Protein AF-A0A7S2PWX3-F1 (afdb_monomer)

Radius of gyration: 19.99 Å; Cα contacts (8 Å, |Δi|>4): 280; chains: 1; bounding box: 42×32×60 Å

InterPro domains:
  IPR025197 Domain of unknown function DUF4116 [PF13475] (10-53)
  IPR025197 Domain of unknown function DUF4116 [PF13475] (85-130)

Mean predicted aligned error: 4.54 Å

Secondary structure (DSSP, 8-state):
-PPPS--HHHHHHHHHHHHH-GGGGGGS-HHHHT-HHHHHHHHHH-GGGGGGS-TTGGG-HHHHHHHHHH-GGGGGTS-TTGGGSHHHHHHHHHH-GGGGGGS-HHHHT-HHHHHHHHHH-GGGGGGS-HHHHT-HHHHHHHHHH-GGGGGGS-HHHH-

pLDDT: mean 94.32, std 10.18, range [40.81, 98.5]

Foldseek 3Di:
DDDPDDDPVVVVVLLVVCLVPLCCLLVDDLSLLADQVSLQSSLLVPLCSLQSHHLNNLLDLVSLLSSLLVPLVSVVSHDPNSLLDPSSLLSNLLQALCCLLVHDLVLLADLVSLLSNCLNPLCSLQSHDLNNLADLVSLVSSVVVPVCSVVSHDPVNND

Sequence (159 aa):
RRAKVHDRADREAVLDAVSRDWQVLQSLPEAFRADAEIVLEAVARDWRALGFAAASARSDAELVLSAVRLDWRAWEFASREALADREVMLALVAQRGELLEFAKEAFQRDADVVAEAVRQNWRALAFAGERPRGDPRVVALATDQSSQALQYATPEVRA

Solvent-accessible surface area (backbone atoms only — not comparable to full-atom values): 8179 Å² total; per-residue (Å²): 134,82,84,72,76,77,52,72,68,57,50,54,53,48,43,56,48,26,70,76,38,36,70,55,45,63,76,46,59,59,74,54,19,44,32,64,68,52,40,44,50,12,22,74,77,36,30,70,35,47,67,46,33,26,74,68,35,22,41,32,45,69,55,40,33,56,15,24,71,72,36,53,74,33,57,82,48,38,33,76,68,17,62,67,34,67,68,36,43,42,47,34,14,55,75,39,8,68,54,42,66,77,43,57,69,70,48,21,44,30,50,67,49,39,37,39,8,15,69,59,32,34,72,25,43,70,48,36,28,70,61,29,25,53,31,67,71,43,43,47,52,12,35,78,75,32,70,72,37,52,80,49,35,34,70,84,72,66,108

Structure (mmCIF, N/CA/C/O backbone):
data_AF-A0A7S2PWX3-F1
#
_entry.id   AF-A0A7S2PWX3-F1
#
loop_
_atom_site.group_PDB
_atom_site.id
_atom_site.type_symbol
_atom_site.label_atom_id
_atom_site.label_alt_id
_atom_site.label_comp_id
_atom_site.label_asym_id
_atom_site.label_entity_id
_atom_site.label_seq_id
_atom_site.pdbx_PDB_ins_code
_atom_site.Cartn_x
_atom_site.Cartn_y
_atom_site.Cartn_z
_atom_site.occupancy
_atom_site.B_iso_or_equiv
_atom_site.auth_seq_id
_atom_site.auth_comp_id
_atom_site.auth_asym_id
_atom_site.auth_atom_id
_atom_site.pdbx_PDB_model_num
ATOM 1 N N . ARG A 1 1 ? 24.438 20.671 -30.831 1.00 40.81 1 ARG A N 1
ATOM 2 C CA . ARG A 1 1 ? 23.231 19.940 -31.294 1.00 40.81 1 ARG A CA 1
ATOM 3 C C . ARG A 1 1 ? 22.580 19.346 -30.053 1.00 40.81 1 ARG A C 1
ATOM 5 O O . ARG A 1 1 ? 23.235 18.570 -29.379 1.00 40.81 1 ARG A O 1
ATOM 12 N N . ARG A 1 2 ? 21.399 19.846 -29.670 1.00 40.88 2 ARG A N 1
ATOM 13 C CA . ARG A 1 2 ? 20.708 19.484 -28.422 1.00 40.88 2 ARG A CA 1
ATOM 14 C C . ARG A 1 2 ? 20.280 18.016 -28.471 1.00 40.88 2 ARG A C 1
ATOM 16 O O . ARG A 1 2 ? 19.770 17.581 -29.500 1.00 40.88 2 ARG A O 1
ATOM 23 N N . ALA A 1 3 ? 20.540 17.303 -27.378 1.00 43.62 3 ALA A N 1
ATOM 24 C CA . ALA A 1 3 ? 20.148 15.922 -27.150 1.00 43.62 3 ALA A CA 1
ATOM 25 C C . ALA A 1 3 ? 18.650 15.755 -27.428 1.00 43.62 3 ALA A C 1
ATOM 27 O O . ALA A 1 3 ? 17.820 16.401 -26.786 1.00 43.62 3 ALA A O 1
ATOM 28 N N . LYS A 1 4 ? 18.314 14.934 -28.425 1.00 50.22 4 LYS A N 1
ATOM 29 C CA . LYS A 1 4 ? 16.958 14.423 -28.562 1.00 50.22 4 LYS A CA 1
ATOM 30 C C . LYS A 1 4 ? 16.804 13.342 -27.502 1.00 50.22 4 LYS A C 1
ATOM 32 O O . LYS A 1 4 ? 17.574 12.387 -27.484 1.00 50.22 4 LYS A O 1
ATOM 37 N N . VAL A 1 5 ? 15.838 13.571 -26.619 1.00 52.16 5 VAL A N 1
ATOM 38 C CA . VAL A 1 5 ? 15.035 12.549 -25.942 1.00 52.16 5 VAL A CA 1
ATOM 39 C C . VAL A 1 5 ? 15.029 11.283 -26.804 1.00 52.16 5 VAL A C 1
ATOM 41 O O . VAL A 1 5 ? 14.748 11.392 -27.998 1.00 52.16 5 VAL A O 1
ATOM 44 N N . HIS A 1 6 ? 15.460 10.163 -26.220 1.00 55.31 6 HIS A N 1
ATOM 45 C CA . HIS A 1 6 ? 15.719 8.885 -26.887 1.00 55.31 6 HIS A CA 1
ATOM 46 C C . HIS A 1 6 ? 14.706 8.581 -28.003 1.00 55.31 6 HIS A C 1
ATOM 48 O O . HIS A 1 6 ? 13.508 8.808 -27.831 1.00 55.31 6 HIS A O 1
ATOM 54 N N . ASP A 1 7 ? 15.200 8.137 -29.162 1.00 71.38 7 ASP A N 1
ATOM 55 C CA . ASP A 1 7 ? 14.372 7.902 -30.346 1.00 71.38 7 ASP A CA 1
ATOM 56 C C . ASP A 1 7 ? 13.260 6.883 -30.039 1.00 71.38 7 ASP A C 1
ATOM 58 O O . ASP A 1 7 ? 13.404 6.031 -29.161 1.00 71.38 7 ASP A O 1
ATOM 62 N N . ARG A 1 8 ? 12.137 6.938 -30.765 1.00 76.94 8 ARG A N 1
ATOM 63 C CA . ARG A 1 8 ? 11.013 6.006 -30.564 1.00 76.94 8 ARG A CA 1
ATOM 64 C C . ARG A 1 8 ? 11.468 4.546 -30.680 1.00 76.94 8 ARG A C 1
ATOM 66 O O . ARG A 1 8 ? 11.000 3.704 -29.920 1.00 76.94 8 ARG A O 1
ATOM 73 N N . ALA A 1 9 ? 12.400 4.274 -31.594 1.00 76.62 9 ALA A N 1
ATOM 74 C CA . ALA A 1 9 ? 12.992 2.954 -31.776 1.00 76.62 9 ALA A CA 1
ATOM 75 C C . ALA A 1 9 ? 13.775 2.482 -30.537 1.00 76.62 9 ALA A C 1
ATOM 77 O O . ALA A 1 9 ? 13.635 1.328 -30.136 1.00 76.62 9 ALA A O 1
ATOM 78 N N . ASP A 1 10 ? 14.535 3.374 -29.889 1.00 85.81 10 ASP A N 1
ATOM 79 C CA . ASP A 1 10 ? 15.259 3.053 -28.651 1.00 85.81 10 ASP A CA 1
ATOM 80 C C . ASP A 1 10 ? 14.274 2.711 -27.528 1.00 85.81 10 ASP A C 1
ATOM 82 O O . ASP A 1 10 ? 14.491 1.773 -26.765 1.00 85.81 10 ASP A O 1
ATOM 86 N N . ARG A 1 11 ? 13.158 3.444 -27.449 1.00 89.69 11 ARG A N 1
ATOM 87 C CA . ARG A 1 11 ? 12.112 3.200 -26.451 1.00 89.69 11 ARG A CA 1
ATOM 88 C C . ARG A 1 11 ? 11.412 1.855 -26.646 1.00 89.69 11 ARG A C 1
ATOM 90 O O . ARG A 1 11 ? 11.232 1.126 -25.677 1.00 89.69 11 ARG A O 1
ATOM 97 N N . GLU A 1 12 ? 11.031 1.520 -27.877 1.00 92.38 12 GLU A N 1
ATOM 98 C CA . GLU A 1 12 ? 10.407 0.228 -28.199 1.00 92.38 12 GLU A CA 1
ATOM 99 C C . GLU A 1 12 ? 11.367 -0.940 -27.913 1.00 92.38 12 GLU A C 1
ATOM 101 O O . GLU A 1 12 ? 10.958 -1.939 -27.322 1.00 92.38 12 GLU A O 1
ATOM 106 N N . ALA A 1 13 ? 12.658 -0.792 -28.234 1.00 93.62 13 ALA A N 1
ATOM 107 C CA . ALA A 1 13 ? 13.678 -1.786 -27.896 1.00 93.62 13 ALA A CA 1
ATOM 108 C C . ALA A 1 13 ? 13.858 -1.952 -26.377 1.00 93.62 13 ALA A C 1
ATOM 110 O O . ALA A 1 13 ? 14.019 -3.072 -25.891 1.00 93.62 13 ALA A O 1
ATOM 111 N N . VAL A 1 14 ? 13.805 -0.853 -25.617 1.00 95.81 14 VAL A N 1
ATOM 112 C CA . VAL A 1 14 ? 13.859 -0.886 -24.149 1.00 95.81 14 VAL A CA 1
ATOM 113 C C . VAL A 1 14 ? 12.636 -1.591 -23.563 1.00 95.81 14 VAL A C 1
ATOM 115 O O . VAL A 1 14 ? 12.803 -2.428 -22.679 1.00 95.81 14 VAL A O 1
ATOM 118 N N . LEU A 1 15 ? 11.432 -1.304 -24.060 1.00 95.38 15 LEU A N 1
ATOM 119 C CA . LEU A 1 15 ? 10.210 -1.987 -23.624 1.00 95.38 15 LEU A CA 1
ATOM 120 C C . LEU A 1 15 ? 10.277 -3.491 -23.907 1.00 95.38 15 LEU A C 1
ATOM 122 O O . LEU A 1 15 ? 10.002 -4.287 -23.014 1.00 95.38 15 LEU A O 1
ATOM 126 N N . ASP A 1 16 ? 10.717 -3.897 -25.101 1.00 95.50 16 ASP A N 1
ATOM 127 C CA . ASP A 1 16 ? 10.912 -5.314 -25.434 1.00 95.50 16 ASP A CA 1
ATOM 128 C C . ASP A 1 16 ? 11.944 -5.976 -24.504 1.00 95.50 16 ASP A C 1
ATOM 130 O O . ASP A 1 16 ? 11.693 -7.063 -23.981 1.00 95.50 16 ASP A O 1
ATOM 134 N N . ALA A 1 17 ? 13.065 -5.307 -24.215 1.00 95.81 17 ALA A N 1
ATOM 135 C CA . ALA A 1 17 ? 14.081 -5.824 -23.300 1.00 95.81 17 ALA A CA 1
ATOM 136 C C . ALA A 1 17 ? 13.545 -5.993 -21.867 1.00 95.81 17 ALA A C 1
ATOM 138 O O . ALA A 1 17 ? 13.684 -7.070 -21.285 1.00 95.81 17 ALA A O 1
ATOM 139 N N . VAL A 1 18 ? 12.878 -4.969 -21.326 1.00 96.62 18 VAL A N 1
ATOM 140 C CA . VAL A 1 18 ? 12.271 -4.985 -19.984 1.00 96.62 18 VAL A CA 1
ATOM 141 C C . VAL A 1 18 ? 11.153 -6.025 -19.884 1.00 96.62 18 VAL A C 1
ATOM 143 O O . VAL A 1 18 ? 11.038 -6.715 -18.871 1.00 96.62 18 VAL A O 1
ATOM 146 N N . SER A 1 19 ? 10.375 -6.210 -20.953 1.00 94.56 19 SER A N 1
ATOM 147 C CA . SER A 1 19 ? 9.335 -7.240 -21.014 1.00 94.56 19 SER A CA 1
ATOM 148 C C . SER A 1 19 ? 9.902 -8.667 -20.974 1.00 94.56 19 SER A C 1
ATOM 150 O O . SER A 1 19 ? 9.198 -9.617 -20.647 1.00 94.56 19 SER A O 1
ATOM 152 N 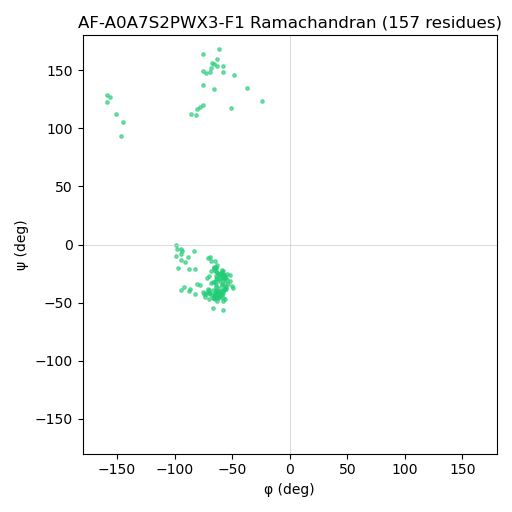N . ARG A 1 20 ? 11.180 -8.873 -21.298 1.00 95.12 20 ARG A N 1
ATOM 153 C CA . ARG A 1 20 ? 11.825 -10.193 -21.191 1.00 95.12 20 ARG A CA 1
ATOM 154 C C . ARG A 1 20 ? 12.538 -10.356 -19.861 1.00 95.12 20 ARG A C 1
ATOM 156 O O . ARG A 1 20 ? 12.473 -11.430 -19.267 1.00 95.12 20 ARG A O 1
ATOM 163 N N . ASP A 1 21 ? 13.183 -9.292 -19.404 1.00 96.81 21 ASP A N 1
ATOM 164 C CA . ASP A 1 21 ? 13.912 -9.247 -18.148 1.00 96.81 21 ASP A CA 1
ATOM 165 C C . ASP A 1 21 ? 13.784 -7.861 -17.501 1.00 96.81 21 ASP A C 1
ATOM 167 O O . ASP A 1 21 ? 14.426 -6.887 -17.902 1.00 96.81 21 ASP A O 1
ATOM 171 N N . TRP A 1 22 ? 12.968 -7.786 -16.448 1.00 96.69 22 TRP A N 1
ATOM 172 C CA . TRP A 1 22 ? 12.732 -6.549 -15.705 1.00 96.69 22 TRP A CA 1
ATOM 173 C C . TRP A 1 22 ? 14.004 -6.013 -15.030 1.00 96.69 22 TRP A C 1
ATOM 175 O O . TRP A 1 22 ? 14.097 -4.813 -14.769 1.00 96.69 22 TRP A O 1
ATOM 185 N N . GLN A 1 23 ? 15.002 -6.867 -14.759 1.00 97.38 23 GLN A N 1
ATOM 186 C CA . GLN A 1 23 ? 16.243 -6.465 -14.092 1.00 97.38 23 GLN A CA 1
ATOM 187 C C . GLN A 1 23 ? 17.102 -5.555 -14.971 1.00 97.38 23 GLN A C 1
ATOM 189 O O . GLN A 1 23 ? 17.875 -4.748 -14.446 1.00 97.38 23 GLN A O 1
ATOM 194 N N . VAL A 1 24 ? 16.912 -5.603 -16.297 1.00 97.44 24 VAL A N 1
ATOM 195 C CA . VAL A 1 24 ? 17.584 -4.711 -17.253 1.00 97.44 24 VAL A CA 1
ATOM 196 C C . VAL A 1 24 ? 17.357 -3.243 -16.891 1.00 97.44 24 VAL A C 1
ATOM 198 O O . VAL A 1 24 ? 18.271 -2.434 -17.082 1.00 97.44 24 VAL A O 1
ATOM 201 N N . LEU A 1 25 ? 16.208 -2.912 -16.281 1.00 96.94 25 LEU A N 1
ATOM 202 C CA . LEU A 1 25 ? 15.876 -1.568 -15.804 1.00 96.94 25 LEU A CA 1
ATOM 203 C C . LEU A 1 25 ? 17.001 -0.944 -14.967 1.00 96.94 25 LEU A C 1
ATOM 205 O O . LEU A 1 25 ? 17.270 0.241 -15.128 1.00 96.94 25 LEU A O 1
ATOM 209 N N . GLN A 1 26 ? 17.707 -1.721 -14.134 1.00 97.38 26 GLN A N 1
ATOM 210 C CA . GLN A 1 26 ? 18.815 -1.229 -13.301 1.00 97.38 26 GLN A CA 1
ATOM 211 C C . GLN A 1 26 ? 19.952 -0.610 -14.123 1.00 97.38 26 GLN A C 1
ATOM 213 O O . GLN A 1 26 ? 20.594 0.343 -13.678 1.00 97.38 26 GLN A O 1
ATOM 218 N N . SER A 1 27 ? 20.209 -1.157 -15.310 1.00 96.00 27 SER A N 1
ATOM 219 C CA . SER A 1 27 ? 21.322 -0.747 -16.168 1.00 96.00 27 SER A CA 1
ATOM 220 C C . SER A 1 27 ? 20.972 0.406 -17.111 1.00 96.00 27 SER A C 1
ATOM 222 O O . SER A 1 27 ? 21.861 0.975 -17.747 1.00 96.00 27 SER A O 1
ATOM 224 N N . LEU A 1 28 ? 19.687 0.763 -17.211 1.00 96.00 28 LEU A N 1
ATOM 225 C CA . LEU A 1 28 ? 19.229 1.779 -18.144 1.00 96.00 28 LEU A CA 1
ATOM 226 C C . LEU A 1 28 ? 19.579 3.203 -17.673 1.00 96.00 28 LEU A C 1
ATOM 228 O O . LEU A 1 28 ? 19.580 3.500 -16.470 1.00 96.00 28 LEU A O 1
ATOM 232 N N . PRO A 1 29 ? 19.814 4.130 -18.623 1.00 96.00 29 PRO A N 1
ATOM 233 C CA . PRO A 1 29 ? 19.873 5.558 -18.343 1.00 96.00 29 PRO A CA 1
ATOM 234 C C . PRO A 1 29 ? 18.691 6.039 -17.498 1.00 96.00 29 PRO A C 1
ATOM 236 O O . PRO A 1 29 ? 17.561 5.575 -17.654 1.00 96.00 29 PRO A O 1
ATOM 239 N N . GLU A 1 30 ? 18.939 7.026 -16.636 1.00 95.38 30 GLU A N 1
ATOM 240 C CA . GLU A 1 30 ? 17.923 7.568 -15.724 1.00 95.38 30 GLU A CA 1
ATOM 241 C C . GLU A 1 30 ? 16.647 8.023 -16.442 1.00 95.38 30 GLU A C 1
ATOM 243 O O . GLU A 1 30 ? 15.561 7.817 -15.915 1.00 95.38 30 GLU A O 1
ATOM 248 N N . ALA A 1 31 ? 16.756 8.547 -17.668 1.00 95.19 31 ALA A N 1
ATOM 249 C CA . ALA A 1 31 ? 15.604 8.946 -18.475 1.00 95.19 31 ALA A CA 1
ATOM 250 C C . ALA A 1 31 ? 14.601 7.799 -18.710 1.00 95.19 31 ALA A C 1
ATOM 252 O O . ALA A 1 31 ? 13.401 8.037 -18.653 1.00 95.19 31 ALA A O 1
ATOM 253 N N . PHE A 1 32 ? 15.072 6.564 -18.914 1.00 96.31 32 PHE A N 1
ATOM 254 C CA . PHE A 1 32 ? 14.201 5.391 -19.052 1.00 96.31 32 PHE A CA 1
ATOM 255 C C . PHE A 1 32 ? 13.725 4.864 -17.698 1.00 96.31 32 PHE A C 1
ATOM 257 O O . PHE A 1 32 ? 12.589 4.427 -17.576 1.00 96.31 32 PHE A O 1
ATOM 264 N N . ARG A 1 33 ? 14.561 4.960 -16.654 1.00 97.44 33 ARG A N 1
ATOM 265 C CA . ARG A 1 33 ? 14.159 4.628 -15.273 1.00 97.44 33 ARG A CA 1
ATOM 266 C C . ARG A 1 33 ? 13.141 5.624 -14.703 1.00 97.44 33 ARG A C 1
ATOM 268 O O . ARG A 1 33 ? 12.547 5.349 -13.666 1.00 97.44 33 ARG A O 1
ATOM 275 N N . ALA A 1 34 ? 12.969 6.778 -15.343 1.00 96.62 34 ALA A N 1
ATOM 276 C CA . ALA A 1 34 ? 11.959 7.785 -15.038 1.00 96.62 34 ALA A CA 1
ATOM 277 C C . ALA A 1 34 ? 10.727 7.713 -15.961 1.00 96.62 34 ALA A C 1
ATOM 279 O O . ALA A 1 34 ? 9.753 8.413 -15.696 1.00 96.62 34 ALA A O 1
ATOM 280 N N . ASP A 1 35 ? 10.762 6.914 -17.034 1.00 96.19 35 ASP A N 1
ATOM 281 C CA . ASP A 1 35 ? 9.632 6.746 -17.953 1.00 96.19 35 ASP A CA 1
ATOM 282 C C . ASP A 1 35 ? 8.604 5.808 -17.315 1.00 96.19 35 ASP A C 1
ATOM 284 O O . ASP A 1 35 ? 8.899 4.649 -17.016 1.00 96.19 35 ASP A O 1
ATOM 288 N N . ALA A 1 36 ? 7.398 6.328 -17.087 1.00 95.56 36 ALA A N 1
ATOM 289 C CA . ALA A 1 36 ? 6.366 5.618 -16.347 1.00 95.56 36 ALA A CA 1
ATOM 290 C C . ALA A 1 36 ? 5.947 4.306 -17.022 1.00 95.56 36 ALA A C 1
ATOM 292 O O . ALA A 1 36 ? 5.740 3.321 -16.328 1.00 95.56 36 ALA A O 1
ATOM 293 N N . GLU A 1 37 ? 5.875 4.248 -18.354 1.00 96.31 37 GLU A N 1
ATOM 294 C CA . GLU A 1 37 ? 5.455 3.029 -19.058 1.00 96.31 37 GLU A CA 1
ATOM 295 C C . GLU A 1 37 ? 6.525 1.940 -18.956 1.00 96.31 37 GLU A C 1
ATOM 297 O O . GLU A 1 37 ? 6.208 0.783 -18.698 1.00 96.31 37 GLU A O 1
ATOM 302 N N . ILE A 1 38 ? 7.801 2.314 -19.096 1.00 97.00 38 ILE A N 1
ATOM 303 C CA . ILE A 1 38 ? 8.922 1.372 -18.973 1.00 97.00 38 ILE A CA 1
ATOM 304 C C . ILE A 1 38 ? 9.016 0.831 -17.545 1.00 97.00 38 ILE A C 1
ATOM 306 O O . ILE A 1 38 ? 9.192 -0.372 -17.344 1.00 97.00 38 ILE A O 1
ATOM 310 N N . VAL A 1 39 ? 8.895 1.708 -16.545 1.00 98.06 39 VAL A N 1
ATOM 311 C CA . VAL A 1 39 ? 8.904 1.295 -15.137 1.00 98.06 39 VAL A CA 1
ATOM 312 C C . VAL A 1 39 ? 7.688 0.430 -14.823 1.00 98.06 39 VAL A C 1
ATOM 314 O O . VAL A 1 39 ? 7.841 -0.582 -14.144 1.00 98.06 39 VAL A O 1
ATOM 317 N N . LEU A 1 40 ? 6.503 0.781 -15.327 1.00 97.69 40 LEU A N 1
ATOM 318 C CA . LEU A 1 40 ? 5.285 0.004 -15.116 1.00 97.69 40 LEU A CA 1
ATOM 319 C C . LEU A 1 40 ? 5.390 -1.392 -15.735 1.00 97.69 40 LEU A C 1
ATOM 321 O O . LEU A 1 40 ? 5.035 -2.360 -15.070 1.00 97.69 40 LEU A O 1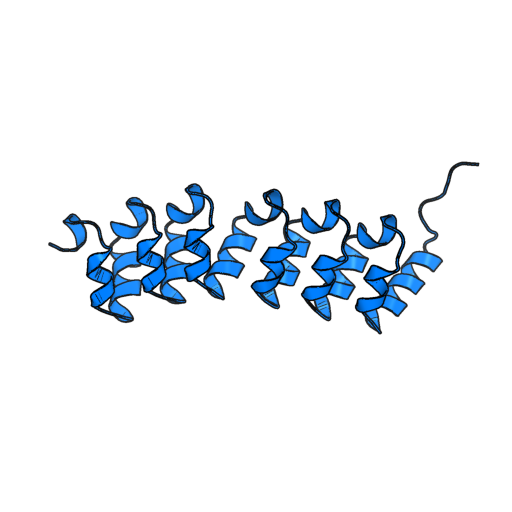
ATOM 325 N N . GLU A 1 41 ? 5.926 -1.516 -16.952 1.00 97.62 41 GLU A N 1
ATOM 326 C CA . GLU A 1 41 ? 6.175 -2.814 -17.596 1.00 97.62 41 GLU A CA 1
ATOM 327 C C . GLU A 1 41 ? 7.131 -3.674 -16.754 1.00 97.62 41 GLU A C 1
ATOM 329 O O . GLU A 1 41 ? 6.885 -4.862 -16.548 1.00 97.62 41 GLU A O 1
ATOM 334 N N . ALA A 1 42 ? 8.190 -3.076 -16.196 1.00 98.00 42 ALA A N 1
ATOM 335 C CA . ALA A 1 42 ? 9.111 -3.780 -15.303 1.00 98.00 42 ALA A CA 1
ATOM 336 C C . ALA A 1 42 ? 8.419 -4.226 -14.001 1.00 98.00 42 ALA A C 1
ATOM 338 O O . ALA A 1 42 ? 8.541 -5.383 -13.593 1.00 98.00 42 ALA A O 1
ATOM 339 N N . VAL A 1 43 ? 7.669 -3.316 -13.369 1.00 98.12 43 VAL A N 1
ATOM 340 C CA . VAL A 1 43 ? 6.914 -3.563 -12.132 1.00 98.12 43 VAL A CA 1
ATOM 341 C C . VAL A 1 43 ? 5.877 -4.659 -12.333 1.00 98.12 43 VAL A C 1
ATOM 343 O O . VAL A 1 43 ? 5.746 -5.517 -11.468 1.00 98.12 43 VAL A O 1
ATOM 346 N N . ALA A 1 44 ? 5.193 -4.688 -13.478 1.00 96.62 44 ALA A N 1
ATOM 347 C CA . ALA A 1 44 ? 4.203 -5.710 -13.806 1.00 96.62 44 ALA A CA 1
ATOM 348 C C . ALA A 1 44 ? 4.786 -7.134 -13.805 1.00 96.62 44 ALA A C 1
ATOM 350 O O . ALA A 1 44 ? 4.043 -8.096 -13.602 1.00 96.62 44 ALA A O 1
ATOM 351 N N . ARG A 1 45 ? 6.105 -7.286 -14.001 1.00 96.19 45 ARG A N 1
ATOM 352 C CA . ARG A 1 45 ? 6.791 -8.580 -13.870 1.00 96.19 45 ARG A CA 1
ATOM 353 C C . ARG A 1 45 ? 7.249 -8.855 -12.447 1.00 96.19 45 ARG A C 1
ATOM 355 O O . ARG A 1 45 ? 7.184 -10.000 -12.004 1.00 96.19 45 ARG A O 1
ATOM 362 N N . ASP A 1 46 ? 7.752 -7.834 -11.760 1.00 97.81 46 ASP A N 1
ATOM 363 C CA . ASP A 1 46 ? 8.218 -7.951 -10.385 1.00 97.81 46 ASP A CA 1
ATOM 364 C C . ASP A 1 46 ? 8.198 -6.603 -9.655 1.00 97.81 46 ASP A C 1
ATOM 366 O O . ASP A 1 46 ? 8.822 -5.630 -10.083 1.00 97.81 46 ASP A O 1
ATOM 370 N N . TRP A 1 47 ? 7.554 -6.566 -8.488 1.00 98.25 47 TRP A N 1
ATOM 371 C CA . TRP A 1 47 ? 7.450 -5.371 -7.648 1.00 98.25 47 TRP A CA 1
ATOM 372 C C . TRP A 1 47 ? 8.811 -4.767 -7.269 1.00 98.25 47 TRP A C 1
ATOM 374 O O . TRP A 1 47 ? 8.914 -3.557 -7.052 1.00 98.25 47 TRP A O 1
ATOM 384 N N . ARG A 1 48 ? 9.878 -5.580 -7.225 1.00 98.31 48 ARG A N 1
ATOM 385 C CA . ARG A 1 48 ? 11.245 -5.132 -6.912 1.00 98.31 48 ARG A CA 1
ATOM 386 C C . ARG A 1 48 ? 11.815 -4.198 -7.977 1.00 98.31 48 ARG A C 1
ATOM 388 O O . ARG A 1 48 ? 12.739 -3.445 -7.669 1.00 98.31 48 ARG A O 1
ATOM 395 N N . ALA A 1 49 ? 11.258 -4.190 -9.190 1.00 98.25 49 ALA A N 1
ATOM 396 C CA . ALA A 1 49 ? 11.656 -3.272 -10.253 1.00 98.25 49 ALA A CA 1
ATOM 397 C C . ALA A 1 49 ? 11.509 -1.798 -9.845 1.00 98.25 49 ALA A C 1
ATOM 399 O O . ALA A 1 49 ? 12.319 -0.965 -10.258 1.00 98.25 49 ALA A O 1
ATOM 400 N N . LEU A 1 50 ? 10.548 -1.476 -8.968 1.00 98.31 50 LEU A N 1
ATOM 401 C CA . LEU A 1 50 ? 10.379 -0.125 -8.427 1.00 98.31 50 LEU A CA 1
ATOM 402 C C . LEU A 1 50 ? 11.662 0.385 -7.746 1.00 98.31 50 LEU A C 1
ATOM 404 O O . LEU A 1 50 ? 11.980 1.569 -7.841 1.00 98.31 50 LEU A O 1
ATOM 408 N N . GLY A 1 51 ? 12.444 -0.501 -7.120 1.00 97.94 51 GLY A N 1
ATOM 409 C CA . GLY A 1 51 ? 13.721 -0.156 -6.488 1.00 97.94 51 GLY A CA 1
ATOM 410 C C . GLY A 1 51 ? 14.797 0.326 -7.466 1.00 97.94 51 GLY A C 1
ATOM 411 O O . GLY A 1 51 ? 15.724 1.026 -7.059 1.00 97.94 51 GLY A O 1
ATOM 412 N N . PHE A 1 52 ? 14.666 0.006 -8.757 1.00 98.06 52 PHE A N 1
ATOM 413 C CA . PHE A 1 52 ? 15.562 0.485 -9.810 1.00 98.06 52 PHE A CA 1
ATOM 414 C C . PHE A 1 52 ? 15.058 1.748 -10.507 1.00 98.06 52 PHE A C 1
ATOM 416 O O . PHE A 1 52 ? 15.843 2.417 -11.184 1.00 98.06 52 PHE A O 1
ATOM 423 N N . ALA A 1 53 ? 13.793 2.118 -10.315 1.00 98.00 53 ALA A N 1
ATOM 424 C CA . ALA A 1 53 ? 13.217 3.314 -10.906 1.00 98.00 53 ALA A CA 1
ATOM 425 C C . ALA A 1 53 ? 13.902 4.600 -10.396 1.00 98.00 53 ALA A C 1
ATOM 427 O O . ALA A 1 53 ? 14.473 4.668 -9.300 1.00 98.00 53 ALA A O 1
ATOM 428 N N . ALA A 1 54 ? 13.855 5.650 -11.212 1.00 98.19 54 ALA A N 1
ATOM 429 C CA . ALA A 1 54 ? 14.345 6.968 -10.841 1.00 98.19 54 ALA A CA 1
ATOM 430 C C . ALA A 1 54 ? 13.533 7.536 -9.665 1.00 98.19 54 ALA A C 1
ATOM 432 O O . ALA A 1 54 ? 12.406 7.119 -9.395 1.00 98.19 54 ALA A O 1
ATOM 433 N N . ALA A 1 55 ? 14.094 8.514 -8.952 1.00 97.94 55 ALA A N 1
ATOM 434 C CA . ALA A 1 55 ? 13.424 9.105 -7.792 1.00 97.94 55 ALA A CA 1
ATOM 435 C C . ALA A 1 55 ? 12.058 9.724 -8.142 1.00 97.94 55 ALA A C 1
ATOM 437 O O . ALA A 1 55 ? 11.140 9.643 -7.334 1.00 97.94 55 ALA A O 1
ATOM 438 N N . SER A 1 56 ? 11.907 10.289 -9.345 1.00 97.25 56 SER A N 1
ATOM 439 C CA . SER A 1 56 ? 10.627 10.810 -9.839 1.00 97.25 56 SER A CA 1
ATOM 440 C C . SER A 1 56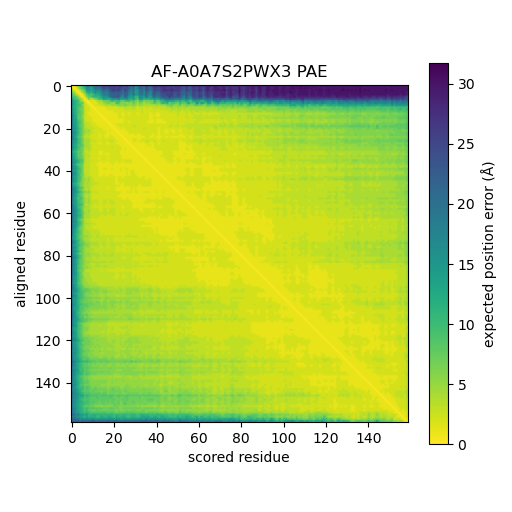 ? 9.562 9.719 -9.963 1.00 97.25 56 SER A C 1
ATOM 442 O O . SER A 1 56 ? 8.458 9.904 -9.468 1.00 97.25 56 SER A O 1
ATOM 444 N N . ALA A 1 57 ? 9.906 8.567 -10.545 1.00 97.44 57 ALA A N 1
ATOM 445 C CA . ALA A 1 57 ? 8.996 7.433 -10.704 1.00 97.44 57 ALA A CA 1
ATOM 446 C C . ALA A 1 57 ? 8.643 6.768 -9.362 1.00 97.44 57 ALA A C 1
ATOM 448 O O . ALA A 1 57 ? 7.513 6.344 -9.158 1.00 97.44 57 ALA A O 1
ATOM 449 N N . ARG A 1 58 ? 9.571 6.739 -8.395 1.00 98.25 58 ARG A N 1
ATOM 450 C CA . ARG A 1 58 ? 9.289 6.266 -7.022 1.00 98.25 58 ARG A CA 1
ATOM 451 C C . ARG A 1 58 ? 8.405 7.220 -6.210 1.00 98.25 58 ARG A C 1
ATOM 453 O O . ARG A 1 58 ? 7.932 6.844 -5.139 1.00 98.25 58 ARG A O 1
ATOM 460 N N . SER A 1 59 ? 8.200 8.437 -6.710 1.00 97.94 59 SER A N 1
ATOM 461 C CA . SER A 1 59 ? 7.251 9.412 -6.171 1.00 97.94 59 SER A CA 1
ATOM 462 C C . SER A 1 59 ? 5.918 9.440 -6.908 1.00 97.94 59 SER A C 1
ATOM 464 O O . SER A 1 59 ? 5.022 10.170 -6.491 1.00 97.94 59 SER A O 1
ATOM 466 N N . ASP A 1 60 ? 5.778 8.662 -7.978 1.00 97.81 60 ASP A N 1
ATOM 467 C CA . ASP A 1 60 ? 4.523 8.512 -8.697 1.00 97.81 60 ASP A CA 1
ATOM 468 C C . ASP A 1 60 ? 3.623 7.519 -7.950 1.00 97.81 60 ASP A C 1
ATOM 470 O O . ASP A 1 60 ? 3.965 6.344 -7.782 1.00 97.81 60 ASP A O 1
ATOM 474 N N . ALA A 1 61 ? 2.478 8.003 -7.471 1.00 97.62 61 ALA A N 1
ATOM 475 C CA . ALA A 1 61 ? 1.549 7.195 -6.693 1.00 97.62 61 ALA A CA 1
ATOM 476 C C . ALA A 1 61 ? 0.955 6.033 -7.505 1.00 97.62 61 ALA A C 1
ATOM 478 O O . ALA A 1 61 ? 0.740 4.971 -6.930 1.00 97.62 61 ALA A O 1
ATOM 479 N N . GLU A 1 62 ? 0.743 6.174 -8.818 1.00 97.62 62 GLU A N 1
ATOM 480 C CA . GLU A 1 62 ? 0.172 5.109 -9.652 1.00 97.62 62 GLU A CA 1
ATOM 481 C C . GLU A 1 62 ? 1.173 3.964 -9.861 1.00 97.62 62 GLU A C 1
ATOM 483 O O . GLU A 1 62 ? 0.815 2.782 -9.766 1.00 97.62 62 GLU A O 1
ATOM 488 N N . LEU A 1 63 ? 2.450 4.296 -10.081 1.00 97.69 63 LEU A N 1
ATOM 489 C CA . LEU A 1 63 ? 3.523 3.299 -10.186 1.00 97.69 63 LEU A CA 1
ATOM 490 C C . LEU A 1 63 ? 3.753 2.587 -8.854 1.00 97.69 63 LEU A C 1
ATOM 492 O O . LEU A 1 63 ? 3.844 1.356 -8.809 1.00 97.69 63 LEU A O 1
ATOM 496 N N . VAL A 1 64 ? 3.811 3.350 -7.759 1.00 98.50 64 VAL A N 1
ATOM 497 C CA . VAL A 1 64 ? 3.957 2.796 -6.410 1.00 98.50 64 VAL A CA 1
ATOM 498 C C . VAL A 1 64 ? 2.766 1.911 -6.061 1.00 98.50 64 VAL A C 1
ATOM 500 O O . VAL A 1 64 ? 2.970 0.798 -5.583 1.00 98.50 64 VAL A O 1
ATOM 503 N N . LEU A 1 65 ? 1.538 2.348 -6.343 1.00 98.50 65 LEU A N 1
ATOM 504 C CA . LEU A 1 65 ? 0.329 1.557 -6.125 1.00 98.50 65 LEU A CA 1
ATOM 505 C C . LEU A 1 65 ? 0.378 0.241 -6.905 1.00 98.50 65 LEU A C 1
ATOM 507 O O . LEU A 1 65 ? 0.048 -0.808 -6.355 1.00 98.50 65 LEU A O 1
ATOM 511 N N . SER A 1 66 ? 0.822 0.279 -8.162 1.00 98.19 66 SER A N 1
ATOM 512 C CA . SER A 1 66 ? 0.968 -0.918 -8.996 1.00 98.19 66 SER A CA 1
ATOM 513 C C . SER A 1 66 ? 1.967 -1.910 -8.395 1.00 98.19 66 SER A C 1
ATOM 515 O O . SER A 1 66 ? 1.671 -3.101 -8.319 1.00 98.19 66 SER A O 1
ATOM 517 N N . ALA A 1 67 ? 3.107 -1.431 -7.889 1.00 98.44 67 ALA A N 1
ATOM 518 C CA . ALA A 1 67 ? 4.093 -2.278 -7.219 1.00 98.44 67 ALA A CA 1
ATOM 519 C C . ALA A 1 67 ? 3.582 -2.820 -5.874 1.00 98.44 67 ALA A C 1
ATOM 521 O O . ALA A 1 67 ? 3.722 -4.008 -5.592 1.00 98.44 67 ALA A O 1
ATOM 522 N N . VAL A 1 68 ? 2.939 -1.973 -5.065 1.00 98.38 68 VAL A N 1
ATOM 523 C CA . VAL A 1 68 ? 2.357 -2.358 -3.773 1.00 98.38 68 VAL A CA 1
ATOM 524 C C . VAL A 1 68 ? 1.282 -3.418 -3.954 1.00 98.38 68 VAL A C 1
ATOM 526 O O . VAL A 1 68 ? 1.251 -4.363 -3.178 1.00 98.38 68 VAL A O 1
ATOM 529 N N . ARG A 1 69 ? 0.428 -3.317 -4.980 1.00 98.12 69 ARG A N 1
ATOM 530 C CA . ARG A 1 69 ? -0.607 -4.323 -5.279 1.00 98.12 69 ARG A CA 1
ATOM 531 C C . ARG A 1 69 ? -0.040 -5.717 -5.549 1.00 98.12 69 ARG A C 1
ATOM 533 O O . ARG A 1 69 ? -0.754 -6.693 -5.340 1.00 98.12 69 ARG A O 1
ATOM 540 N N . LEU A 1 70 ? 1.206 -5.809 -6.010 1.00 97.88 70 LEU A N 1
ATOM 541 C CA . LEU A 1 70 ? 1.902 -7.082 -6.184 1.00 97.88 70 LEU A CA 1
ATOM 542 C C . LEU A 1 70 ? 2.516 -7.573 -4.872 1.00 97.88 70 LEU A C 1
ATOM 544 O O . LEU A 1 70 ? 2.431 -8.761 -4.572 1.00 97.88 70 LEU A O 1
ATOM 548 N N . ASP A 1 71 ? 3.139 -6.676 -4.104 1.00 98.19 71 ASP A N 1
ATOM 549 C CA . ASP A 1 71 ? 3.674 -6.990 -2.783 1.00 98.19 71 ASP A CA 1
ATOM 550 C C . ASP A 1 71 ? 3.845 -5.727 -1.929 1.00 98.19 71 ASP A C 1
ATOM 552 O O . ASP A 1 71 ? 4.510 -4.766 -2.331 1.00 98.19 71 ASP A O 1
ATOM 556 N N . TRP A 1 72 ? 3.310 -5.749 -0.707 1.00 97.62 72 TRP A N 1
ATOM 557 C CA . TRP A 1 72 ? 3.424 -4.642 0.249 1.00 97.62 72 TRP A CA 1
ATOM 558 C C . TRP A 1 72 ? 4.873 -4.202 0.518 1.00 97.62 72 TRP A C 1
ATOM 560 O O . TRP A 1 72 ? 5.101 -3.037 0.845 1.00 97.62 72 TRP A O 1
ATOM 570 N N . ARG A 1 73 ? 5.872 -5.083 0.345 1.00 97.94 73 ARG A N 1
ATOM 571 C CA . ARG A 1 73 ? 7.300 -4.754 0.522 1.00 97.94 73 ARG A CA 1
ATOM 572 C C . ARG A 1 73 ? 7.800 -3.694 -0.459 1.00 97.94 73 ARG A C 1
ATOM 574 O O . ARG A 1 73 ? 8.803 -3.046 -0.177 1.00 97.94 73 ARG A O 1
ATOM 581 N N . ALA A 1 74 ? 7.079 -3.433 -1.552 1.00 97.75 74 ALA A N 1
ATOM 582 C CA . ALA A 1 74 ? 7.391 -2.339 -2.471 1.00 97.75 74 ALA A CA 1
ATOM 583 C C . ALA A 1 74 ? 7.396 -0.953 -1.797 1.00 97.75 74 ALA A C 1
ATOM 585 O O . ALA A 1 74 ? 8.054 -0.036 -2.292 1.00 97.75 74 ALA A O 1
ATOM 586 N N . TRP A 1 75 ? 6.721 -0.801 -0.650 1.00 96.94 75 TRP A N 1
ATOM 587 C CA . TRP A 1 75 ? 6.717 0.442 0.126 1.00 96.94 75 TRP A CA 1
ATOM 588 C C . TRP A 1 75 ? 8.121 0.914 0.535 1.00 96.94 75 TRP A C 1
ATOM 590 O O . TRP A 1 75 ? 8.332 2.115 0.670 1.00 96.94 75 TRP A O 1
ATOM 600 N N . GLU A 1 76 ? 9.096 0.002 0.664 1.00 97.12 76 GLU A N 1
ATOM 601 C CA . GLU A 1 76 ? 10.486 0.327 1.019 1.00 97.12 76 GLU A CA 1
ATOM 602 C C . GLU A 1 76 ? 11.176 1.189 -0.048 1.00 97.12 76 GLU A C 1
ATOM 604 O O . GLU A 1 76 ? 12.134 1.907 0.244 1.00 97.12 76 GLU A O 1
ATOM 609 N N . PHE A 1 77 ? 10.690 1.131 -1.292 1.00 97.69 77 PHE A N 1
ATOM 610 C CA . PHE A 1 77 ? 11.226 1.903 -2.409 1.00 97.69 77 PHE A CA 1
ATOM 611 C C . PHE A 1 77 ? 10.450 3.192 -2.675 1.00 97.69 77 PHE A C 1
ATOM 613 O O . PHE A 1 77 ? 10.995 4.090 -3.320 1.00 97.69 77 PHE A O 1
ATOM 620 N N . ALA A 1 78 ? 9.211 3.286 -2.197 1.00 97.31 78 ALA A N 1
ATOM 621 C CA . ALA A 1 78 ? 8.335 4.424 -2.426 1.00 97.31 78 ALA A CA 1
ATOM 622 C C . ALA A 1 78 ? 8.820 5.680 -1.691 1.00 97.31 78 ALA A C 1
ATOM 624 O O . ALA A 1 78 ? 9.401 5.620 -0.604 1.00 97.31 78 ALA A O 1
ATOM 625 N N . SER A 1 79 ? 8.556 6.848 -2.274 1.00 97.31 79 SER A N 1
ATOM 626 C CA . SER A 1 79 ? 8.799 8.112 -1.589 1.00 97.31 79 SER A CA 1
ATOM 627 C C . SER A 1 79 ? 7.741 8.392 -0.519 1.00 97.31 79 SER A C 1
ATOM 629 O O . SER A 1 79 ? 6.646 7.823 -0.509 1.00 97.31 79 SER A O 1
ATOM 631 N N . ARG A 1 80 ? 8.043 9.329 0.387 1.00 95.31 80 ARG A N 1
ATOM 632 C CA . ARG A 1 80 ? 7.081 9.768 1.411 1.00 95.31 80 ARG A CA 1
ATOM 633 C C . ARG A 1 80 ? 5.862 10.452 0.801 1.00 95.31 80 ARG A C 1
ATOM 635 O O . ARG A 1 80 ? 4.804 10.470 1.427 1.00 95.31 80 ARG A O 1
ATOM 642 N N . GLU A 1 81 ? 6.027 11.046 -0.374 1.00 95.69 81 GLU A N 1
ATOM 643 C CA . GLU A 1 81 ? 4.978 11.696 -1.144 1.00 95.69 81 GLU A CA 1
ATOM 644 C C . GLU A 1 81 ? 4.012 10.652 -1.709 1.00 95.69 81 GLU A C 1
ATOM 646 O O . GLU A 1 81 ? 2.810 10.785 -1.501 1.00 95.69 81 GLU A O 1
ATOM 651 N N . ALA A 1 82 ? 4.520 9.571 -2.311 1.00 96.69 82 ALA A N 1
ATOM 652 C CA . ALA A 1 82 ? 3.682 8.482 -2.812 1.00 96.69 82 ALA A CA 1
ATOM 653 C C . ALA A 1 82 ? 2.972 7.722 -1.678 1.00 96.69 82 ALA A C 1
ATOM 655 O O . ALA A 1 82 ? 1.791 7.413 -1.780 1.00 96.69 82 ALA A O 1
ATOM 656 N N . LEU A 1 83 ? 3.646 7.490 -0.544 1.00 96.00 83 LEU A N 1
ATOM 657 C CA . LEU A 1 83 ? 3.030 6.878 0.646 1.00 96.00 83 LEU A CA 1
ATOM 658 C C . LEU A 1 83 ? 1.999 7.784 1.344 1.00 96.00 83 LEU A C 1
ATOM 660 O O . LEU A 1 83 ? 1.293 7.343 2.251 1.00 96.00 83 LEU A O 1
ATOM 664 N N . ALA A 1 84 ? 1.930 9.062 0.965 1.00 95.06 84 ALA A N 1
ATOM 665 C CA . ALA A 1 84 ? 0.882 9.971 1.412 1.00 95.06 84 ALA A CA 1
ATOM 666 C C . ALA A 1 84 ? -0.401 9.852 0.584 1.00 95.06 84 ALA A C 1
ATOM 668 O O . ALA A 1 84 ? -1.379 10.520 0.922 1.00 95.06 84 ALA A O 1
ATOM 669 N N . ASP A 1 85 ? -0.393 9.050 -0.480 1.00 97.75 85 ASP A N 1
ATOM 670 C CA . ASP A 1 85 ? -1.580 8.750 -1.257 1.00 97.75 85 ASP A CA 1
ATOM 671 C C . ASP A 1 85 ? -2.481 7.752 -0.517 1.00 97.75 85 ASP A C 1
ATOM 673 O O . ASP A 1 85 ? -2.029 6.780 0.100 1.00 97.75 85 ASP A O 1
ATOM 677 N N . ARG A 1 86 ? -3.789 8.016 -0.553 1.00 97.31 86 ARG A N 1
ATOM 678 C CA . ARG A 1 86 ? -4.772 7.223 0.186 1.00 97.31 86 ARG A CA 1
ATOM 679 C C . ARG A 1 86 ? -4.953 5.831 -0.409 1.00 97.31 86 ARG A C 1
ATOM 681 O O . ARG A 1 86 ? -5.136 4.882 0.351 1.00 97.31 86 ARG A O 1
ATOM 688 N N . GLU A 1 87 ? -4.926 5.694 -1.731 1.00 98.12 87 GLU A N 1
ATOM 689 C CA . GLU A 1 87 ? -5.095 4.399 -2.392 1.00 98.12 87 GLU A CA 1
ATOM 690 C C . GLU A 1 87 ? -3.877 3.507 -2.162 1.00 98.12 87 GLU A C 1
ATOM 692 O O . GLU A 1 87 ? -4.035 2.318 -1.878 1.00 98.12 87 GLU A O 1
ATOM 697 N N . VAL A 1 88 ? -2.673 4.091 -2.189 1.00 98.12 88 VAL A N 1
ATOM 698 C CA . VAL A 1 88 ? -1.437 3.397 -1.796 1.00 98.12 88 VAL A CA 1
ATOM 699 C C . VAL A 1 88 ? -1.547 2.891 -0.359 1.00 98.12 88 VAL A C 1
ATOM 701 O O . VAL A 1 88 ? -1.290 1.714 -0.102 1.00 98.12 88 VAL A O 1
ATOM 704 N N . MET A 1 89 ? -1.979 3.741 0.578 1.00 98.25 89 MET A N 1
ATOM 705 C CA . MET A 1 89 ? -2.116 3.341 1.979 1.00 98.25 89 MET A CA 1
ATOM 706 C C . MET A 1 89 ? -3.152 2.228 2.171 1.00 98.25 89 MET A C 1
ATOM 708 O O . MET A 1 89 ? -2.875 1.262 2.879 1.00 98.25 89 MET A O 1
ATOM 712 N N . LEU A 1 90 ? -4.313 2.317 1.513 1.00 98.38 90 LEU A N 1
ATOM 713 C CA . LEU A 1 90 ? -5.327 1.259 1.540 1.00 98.38 90 LEU A CA 1
ATOM 714 C C . LEU A 1 90 ? -4.769 -0.072 1.027 1.00 98.38 90 LEU A C 1
ATOM 716 O O . LEU A 1 90 ? -4.956 -1.101 1.673 1.00 98.38 90 LEU A O 1
ATOM 720 N N . ALA A 1 91 ? -4.041 -0.055 -0.092 1.00 98.19 91 ALA A N 1
ATOM 721 C CA . ALA A 1 91 ? -3.433 -1.257 -0.654 1.00 98.19 91 ALA A CA 1
ATOM 722 C C . ALA A 1 91 ? -2.370 -1.875 0.274 1.00 98.19 91 ALA A C 1
ATOM 724 O O . ALA A 1 91 ? -2.255 -3.103 0.338 1.00 98.19 91 ALA A O 1
ATOM 725 N N . LEU A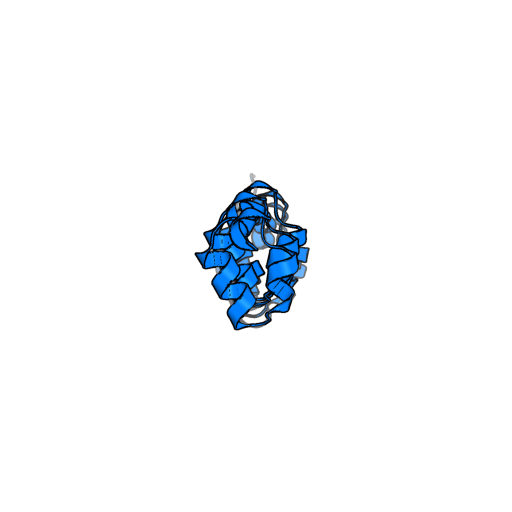 1 92 ? -1.622 -1.046 1.014 1.00 98.19 92 LEU A N 1
ATOM 726 C CA . LEU A 1 92 ? -0.657 -1.506 2.016 1.00 98.19 92 LEU A CA 1
ATOM 727 C C . LEU A 1 92 ? -1.346 -2.188 3.194 1.00 98.19 92 LEU A C 1
ATOM 729 O O . LEU A 1 92 ? -1.019 -3.332 3.513 1.00 98.19 92 LEU A O 1
ATOM 733 N N . VAL A 1 93 ? -2.307 -1.515 3.832 1.00 98.31 93 VAL A N 1
ATOM 734 C CA . VAL A 1 93 ? -2.952 -2.055 5.038 1.00 98.31 93 VAL A CA 1
ATOM 735 C C . VAL A 1 93 ? -3.849 -3.256 4.744 1.00 98.31 93 VAL A C 1
ATOM 737 O O . VAL A 1 93 ? -3.966 -4.133 5.596 1.00 98.31 93 VAL A O 1
ATOM 740 N N . ALA A 1 94 ? -4.402 -3.355 3.531 1.00 98.31 94 ALA A N 1
ATOM 741 C CA . ALA A 1 94 ? -5.149 -4.529 3.080 1.00 98.31 94 ALA A CA 1
ATOM 742 C C . ALA A 1 94 ? -4.275 -5.795 3.005 1.00 98.31 94 ALA A C 1
ATOM 744 O O . ALA A 1 94 ? -4.764 -6.905 3.206 1.00 98.31 94 ALA A O 1
ATOM 745 N N . GLN A 1 95 ? -2.972 -5.647 2.743 1.00 98.12 95 GLN A N 1
ATOM 746 C CA . GLN A 1 95 ? -2.020 -6.763 2.753 1.00 98.12 95 GLN A CA 1
ATOM 747 C C . GLN A 1 95 ? -1.359 -6.961 4.117 1.00 98.12 95 GLN A C 1
ATOM 749 O O . GLN A 1 95 ? -1.098 -8.097 4.518 1.00 98.12 95 GLN A O 1
ATOM 754 N N . ARG A 1 96 ? -1.079 -5.865 4.831 1.00 97.62 96 ARG A N 1
ATOM 755 C CA . ARG A 1 96 ? -0.430 -5.876 6.140 1.00 97.62 96 ARG A CA 1
ATOM 756 C C . ARG A 1 96 ? -0.955 -4.740 7.021 1.00 97.62 96 ARG A C 1
ATOM 758 O O . ARG A 1 96 ? -0.405 -3.642 7.033 1.00 97.62 96 ARG A O 1
ATOM 765 N N . GLY A 1 97 ? -1.973 -5.031 7.827 1.00 96.94 97 GLY A N 1
ATOM 766 C CA . GLY A 1 97 ? -2.667 -4.072 8.690 1.00 96.94 97 GLY A CA 1
ATOM 767 C C . GLY A 1 97 ? -1.773 -3.413 9.744 1.00 96.94 97 GLY A C 1
ATOM 768 O O . GLY A 1 97 ? -2.021 -2.279 10.141 1.00 96.94 97 GLY A O 1
ATOM 769 N N . GLU A 1 98 ? -0.677 -4.070 10.138 1.00 96.38 98 GLU A N 1
ATOM 770 C CA . GLU A 1 98 ? 0.358 -3.497 11.018 1.00 96.38 98 GLU A CA 1
ATOM 771 C C . GLU A 1 98 ? 1.009 -2.236 10.431 1.00 96.38 98 GLU A C 1
ATOM 773 O O . GLU A 1 98 ? 1.473 -1.386 11.183 1.00 96.38 98 GLU A O 1
ATOM 778 N N . LEU A 1 99 ? 1.005 -2.063 9.103 1.00 96.69 99 LEU A N 1
ATOM 779 C CA . LEU A 1 99 ? 1.582 -0.877 8.462 1.00 96.69 99 LEU A CA 1
ATOM 780 C C . LEU A 1 99 ? 0.838 0.419 8.812 1.00 96.69 99 LEU A C 1
ATOM 782 O O . LEU A 1 99 ? 1.391 1.502 8.621 1.00 96.69 99 LEU A O 1
ATOM 786 N N . LEU A 1 100 ? -0.366 0.326 9.390 1.00 97.31 100 LEU A N 1
ATOM 787 C CA . LEU A 1 100 ? -1.076 1.477 9.943 1.00 97.31 100 LEU A CA 1
ATOM 788 C C . LEU A 1 100 ? -0.255 2.209 11.025 1.00 97.31 100 LEU A C 1
ATOM 790 O O . LEU A 1 100 ? -0.380 3.427 11.162 1.00 97.31 100 LEU A O 1
ATOM 794 N N . GLU A 1 101 ? 0.624 1.502 11.746 1.00 96.62 101 GLU A N 1
ATOM 795 C CA . GLU A 1 101 ? 1.557 2.091 12.719 1.00 96.62 101 GLU A CA 1
ATOM 796 C C . GLU A 1 101 ? 2.434 3.187 12.093 1.00 96.62 101 GLU A C 1
ATOM 798 O O . GLU A 1 101 ? 2.677 4.223 12.711 1.00 96.62 101 GLU A O 1
ATOM 803 N N . PHE A 1 102 ? 2.861 2.989 10.843 1.00 94.06 102 PHE A N 1
ATOM 804 C CA . PHE A 1 102 ? 3.753 3.901 10.122 1.00 94.06 102 PHE A CA 1
ATOM 805 C C . PHE A 1 102 ? 3.008 4.920 9.254 1.00 94.06 102 PHE A C 1
ATOM 807 O O . PHE A 1 102 ? 3.628 5.806 8.657 1.00 94.06 102 PHE A O 1
ATOM 814 N N . ALA A 1 103 ? 1.683 4.805 9.159 1.00 94.44 103 ALA A N 1
ATOM 815 C CA . ALA A 1 103 ? 0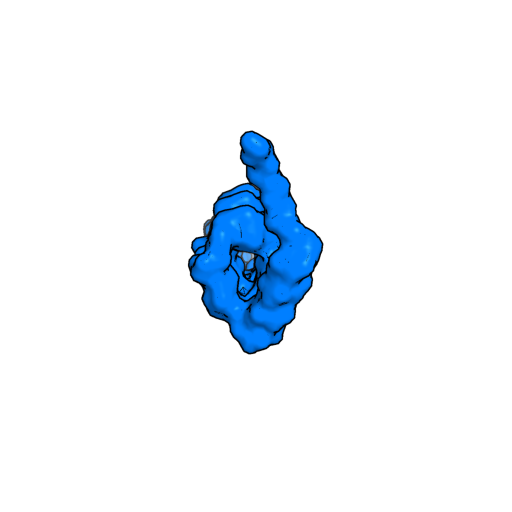.868 5.722 8.387 1.00 94.44 103 ALA A CA 1
ATOM 816 C C . ALA A 1 103 ? 0.846 7.120 9.029 1.00 94.44 103 ALA A C 1
ATOM 818 O O . ALA A 1 103 ? 0.952 7.283 10.245 1.00 94.44 103 ALA A O 1
ATOM 819 N N . LYS A 1 104 ? 0.656 8.161 8.210 1.00 95.19 104 LYS A N 1
ATOM 820 C CA . LYS A 1 104 ? 0.431 9.522 8.723 1.00 95.19 104 LYS A CA 1
ATOM 821 C C . LYS A 1 104 ? -0.794 9.538 9.642 1.00 95.19 104 LYS A C 1
ATOM 823 O O . LYS A 1 104 ? -1.777 8.851 9.369 1.00 95.19 104 LYS A O 1
ATOM 828 N N . GLU A 1 105 ? -0.797 10.415 10.649 1.00 95.31 105 GLU A N 1
ATOM 829 C CA . GLU A 1 105 ? -1.921 10.534 11.596 1.00 95.31 105 GLU A CA 1
ATOM 830 C C . GLU A 1 105 ? -3.288 10.708 10.913 1.00 95.31 105 GLU A C 1
ATOM 832 O O . GLU A 1 105 ? -4.310 10.269 11.437 1.00 95.31 105 GLU A O 1
ATOM 837 N N . ALA A 1 106 ? -3.324 11.355 9.743 1.00 96.38 106 ALA A N 1
ATOM 838 C CA . ALA A 1 106 ? -4.546 11.517 8.960 1.00 96.38 106 ALA A CA 1
ATOM 839 C C . ALA A 1 106 ? -5.185 10.164 8.593 1.00 96.38 106 ALA A C 1
ATOM 841 O O . ALA A 1 106 ? -6.397 10.024 8.713 1.00 96.38 106 ALA A O 1
ATOM 842 N N . PHE A 1 107 ? -4.378 9.162 8.232 1.00 97.69 107 PHE A N 1
ATOM 843 C CA . PHE A 1 107 ? -4.837 7.812 7.899 1.00 97.69 107 PHE A CA 1
ATOM 844 C C . PHE A 1 107 ? -5.173 6.981 9.133 1.00 97.69 107 PHE A C 1
ATOM 846 O O . PHE A 1 107 ? -6.152 6.248 9.124 1.00 97.69 107 PHE A O 1
ATOM 853 N N . GLN A 1 108 ? -4.441 7.161 10.234 1.00 97.94 108 GLN A N 1
ATOM 854 C CA . GLN A 1 108 ? -4.804 6.551 11.519 1.00 97.94 108 GLN A CA 1
ATOM 855 C C . GLN A 1 108 ? -6.161 7.057 12.031 1.00 97.94 108 GLN A C 1
ATOM 857 O O . GLN A 1 108 ? -6.832 6.372 12.797 1.00 97.94 108 GLN A O 1
ATOM 862 N N . ARG A 1 109 ? -6.586 8.258 11.623 1.00 97.38 109 ARG A N 1
ATOM 863 C CA . ARG A 1 109 ? -7.903 8.831 11.944 1.00 97.38 109 ARG A CA 1
ATOM 864 C C . ARG A 1 109 ? -8.966 8.572 10.866 1.00 97.38 109 ARG A C 1
ATOM 866 O O . ARG A 1 109 ? -10.128 8.892 11.116 1.00 97.38 109 ARG A O 1
ATOM 873 N N . ASP A 1 110 ? -8.597 8.020 9.709 1.00 97.12 110 ASP A N 1
ATOM 874 C CA . ASP A 1 110 ? -9.521 7.663 8.626 1.00 97.12 110 ASP A CA 1
ATOM 875 C C . ASP A 1 110 ? -10.157 6.304 8.941 1.00 97.12 110 ASP A C 1
ATOM 877 O O . ASP A 1 110 ? -9.493 5.269 8.942 1.00 97.12 110 ASP A O 1
ATOM 881 N N . ALA A 1 111 ? -11.457 6.315 9.234 1.00 95.94 111 ALA A N 1
ATOM 882 C CA . ALA A 1 111 ? -12.179 5.118 9.646 1.00 95.94 111 ALA A CA 1
ATOM 883 C C . ALA A 1 111 ? -12.169 4.015 8.581 1.00 95.94 111 ALA A C 1
ATOM 885 O O . ALA A 1 111 ? -12.147 2.847 8.955 1.00 95.94 111 ALA A O 1
ATOM 886 N N . ASP A 1 112 ? -12.136 4.350 7.289 1.00 96.88 112 ASP A N 1
ATOM 887 C CA . ASP A 1 112 ? -12.118 3.345 6.225 1.00 96.88 112 ASP A CA 1
ATOM 888 C C . ASP A 1 112 ? -10.741 2.685 6.120 1.00 96.88 112 ASP A C 1
ATOM 890 O O . ASP A 1 112 ? -10.652 1.464 6.001 1.00 96.88 112 ASP A O 1
ATOM 894 N N . VAL A 1 113 ? -9.664 3.476 6.217 1.00 98.12 113 VAL A N 1
ATOM 895 C CA . VAL A 1 113 ? -8.288 2.949 6.214 1.00 98.12 113 VAL A CA 1
ATOM 896 C C . VAL A 1 113 ? -8.054 2.075 7.441 1.00 98.12 113 VAL A C 1
ATOM 898 O O . VAL A 1 113 ? -7.527 0.969 7.322 1.00 98.12 113 VAL A O 1
ATOM 901 N N . VAL A 1 114 ? -8.489 2.529 8.620 1.00 98.44 114 VAL A N 1
ATOM 902 C CA . VAL A 1 114 ? -8.394 1.724 9.842 1.00 98.44 114 VAL A CA 1
ATOM 903 C C . VAL A 1 114 ? -9.261 0.476 9.753 1.00 98.44 114 VAL A C 1
ATOM 905 O O . VAL A 1 114 ? -8.797 -0.591 10.140 1.00 98.44 114 VAL A O 1
ATOM 908 N N . ALA A 1 115 ? -10.490 0.569 9.239 1.00 98.31 115 ALA A N 1
ATOM 909 C CA . ALA A 1 115 ? -11.344 -0.600 9.058 1.00 98.31 115 ALA A CA 1
ATOM 910 C C . ALA A 1 115 ? -10.673 -1.641 8.157 1.00 98.31 115 ALA A C 1
ATOM 912 O O . ALA A 1 115 ? -10.713 -2.825 8.477 1.00 98.31 115 ALA A O 1
ATOM 913 N N . GLU A 1 116 ? -10.024 -1.213 7.074 1.00 98.50 116 GLU A N 1
ATOM 914 C CA . GLU A 1 116 ? -9.295 -2.114 6.181 1.00 98.50 116 GLU A CA 1
ATOM 915 C C . GLU A 1 116 ? -8.092 -2.767 6.876 1.00 98.50 116 GLU A C 1
ATOM 917 O O . GLU A 1 116 ? -7.939 -3.987 6.836 1.00 98.50 116 GLU A O 1
ATOM 922 N N . ALA A 1 117 ? -7.301 -1.983 7.614 1.00 98.44 117 ALA A N 1
ATOM 923 C CA . ALA A 1 117 ? -6.193 -2.501 8.413 1.00 98.44 117 ALA A CA 1
ATOM 924 C C . ALA A 1 117 ? -6.665 -3.515 9.469 1.00 98.44 117 ALA A C 1
ATOM 926 O O . ALA A 1 117 ? -6.055 -4.567 9.654 1.00 98.44 117 ALA A O 1
ATOM 927 N N . VAL A 1 118 ? -7.777 -3.211 10.143 1.00 98.38 118 VAL A N 1
ATOM 928 C CA . VAL A 1 118 ? -8.397 -4.065 11.158 1.00 98.38 118 VAL A CA 1
ATOM 929 C C . VAL A 1 118 ? -8.921 -5.350 10.537 1.00 98.38 118 VAL A C 1
ATOM 931 O O . VAL A 1 118 ? -8.685 -6.404 11.116 1.00 98.38 118 VAL A O 1
ATOM 934 N N . ARG A 1 119 ? -9.585 -5.303 9.372 1.00 98.06 119 ARG A N 1
ATOM 935 C CA . ARG A 1 119 ? -10.035 -6.508 8.647 1.00 98.06 119 ARG A CA 1
ATOM 936 C C . ARG A 1 119 ? -8.881 -7.460 8.357 1.00 98.06 119 ARG A C 1
ATOM 938 O O . ARG A 1 119 ? -9.067 -8.668 8.458 1.00 98.06 119 ARG A O 1
ATOM 945 N N . GLN A 1 120 ? -7.711 -6.920 8.019 1.00 98.12 120 GLN A N 1
ATOM 946 C CA . GLN A 1 120 ? -6.508 -7.712 7.782 1.00 98.12 120 GLN A CA 1
ATOM 947 C C . GLN A 1 120 ? -5.913 -8.259 9.092 1.00 98.12 120 GLN A C 1
ATOM 949 O O . GLN A 1 120 ? -5.559 -9.435 9.165 1.00 98.12 120 GLN A O 1
ATOM 954 N N . ASN A 1 121 ? -5.804 -7.423 10.129 1.00 97.94 121 ASN A N 1
ATOM 955 C CA . ASN A 1 121 ? -5.321 -7.810 11.452 1.00 97.94 121 ASN A CA 1
ATOM 956 C C . ASN A 1 121 ? -5.953 -6.920 12.525 1.00 97.94 121 ASN A C 1
ATOM 958 O O . ASN A 1 121 ? -5.610 -5.745 12.646 1.00 97.94 121 ASN A O 1
ATOM 962 N N . TRP A 1 122 ? -6.807 -7.497 13.374 1.00 97.81 122 TRP A N 1
ATOM 963 C CA . TRP A 1 122 ? -7.489 -6.775 14.456 1.00 97.81 122 TRP A CA 1
ATOM 964 C C . TRP A 1 122 ? -6.565 -5.961 15.371 1.00 97.81 122 TRP A C 1
ATOM 966 O O . TRP A 1 122 ? -6.996 -4.960 15.948 1.00 97.81 122 TRP A O 1
ATOM 976 N N . ARG A 1 123 ? -5.287 -6.350 15.501 1.00 97.88 123 ARG A N 1
ATOM 977 C CA . ARG A 1 123 ? -4.294 -5.603 16.291 1.00 97.88 123 ARG A CA 1
ATOM 978 C C . ARG A 1 123 ? -4.015 -4.214 15.725 1.00 97.88 123 ARG A C 1
ATOM 980 O O . ARG A 1 123 ? -3.582 -3.352 16.481 1.00 97.88 123 ARG A O 1
ATOM 987 N N . ALA A 1 124 ? -4.323 -3.966 14.451 1.00 98.06 124 ALA A N 1
ATOM 988 C CA . ALA A 1 124 ? -4.213 -2.647 13.838 1.00 98.06 124 ALA A CA 1
ATOM 989 C C . ALA A 1 124 ? -5.050 -1.584 14.569 1.00 98.06 124 ALA A C 1
ATOM 991 O O . ALA A 1 124 ? -4.679 -0.411 14.574 1.00 98.06 124 ALA A O 1
ATOM 992 N N . LEU A 1 125 ? -6.121 -1.984 15.271 1.00 97.88 125 LEU A N 1
ATOM 993 C CA . LEU A 1 125 ? -6.918 -1.076 16.100 1.00 97.88 125 LEU A CA 1
ATOM 994 C C . LEU A 1 125 ? -6.075 -0.364 17.174 1.00 97.88 125 LEU A C 1
ATOM 996 O O . LEU A 1 125 ? -6.396 0.760 17.554 1.00 97.88 125 LEU A O 1
ATOM 1000 N N . ALA A 1 126 ? -4.976 -0.973 17.633 1.00 97.56 126 ALA A N 1
ATOM 1001 C CA . ALA A 1 126 ? -4.056 -0.365 18.594 1.00 97.56 126 ALA A CA 1
ATOM 1002 C C . ALA A 1 126 ? -3.374 0.908 18.060 1.00 97.56 126 ALA A C 1
ATOM 10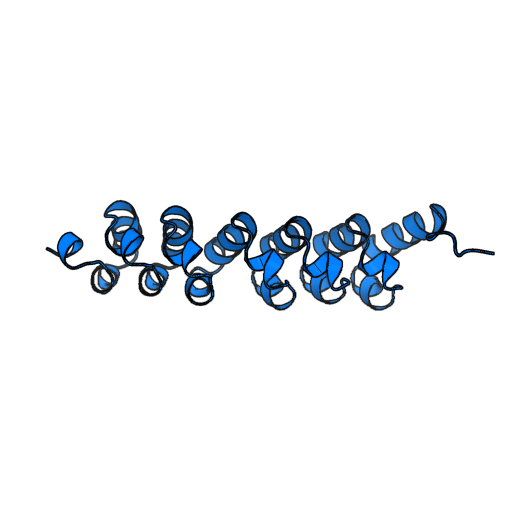04 O O . ALA A 1 126 ? -3.049 1.798 18.844 1.00 97.56 126 ALA A O 1
ATOM 1005 N N . PHE A 1 127 ? -3.185 1.005 16.740 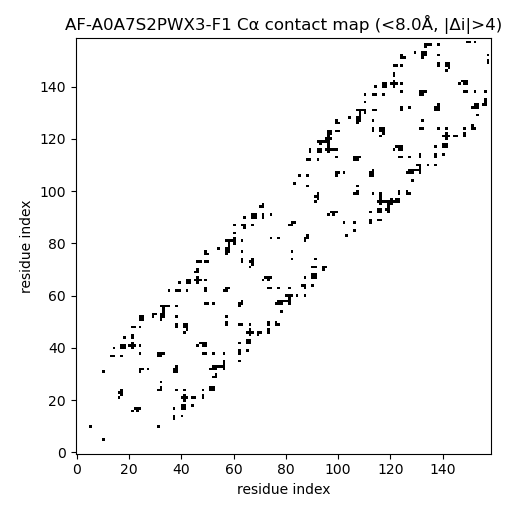1.00 97.88 127 PHE A N 1
ATOM 1006 C CA . PHE A 1 127 ? -2.541 2.139 16.064 1.00 97.88 127 PHE A CA 1
ATOM 1007 C C . PHE A 1 127 ? -3.540 3.181 15.556 1.00 97.88 127 PHE A C 1
ATOM 1009 O O . PHE A 1 127 ? -3.157 4.215 15.011 1.00 97.88 127 PHE A O 1
ATOM 1016 N N . ALA A 1 128 ? -4.833 2.914 15.711 1.00 97.56 128 ALA A N 1
ATOM 1017 C CA . ALA A 1 128 ? -5.867 3.813 15.254 1.00 97.56 128 ALA A CA 1
ATOM 1018 C C . ALA A 1 128 ? -5.962 5.071 16.129 1.00 97.56 128 ALA A C 1
ATOM 1020 O O . ALA A 1 128 ? -5.786 5.061 17.351 1.00 97.56 128 ALA A O 1
ATOM 1021 N N . GLY A 1 129 ? -6.332 6.180 15.498 1.00 97.19 129 GLY A N 1
ATOM 1022 C CA . GLY A 1 129 ? -6.727 7.400 16.180 1.00 97.19 129 GLY A CA 1
ATOM 1023 C C . GLY A 1 129 ? -7.968 7.183 17.048 1.00 97.19 129 GLY A C 1
ATOM 1024 O O . GLY A 1 129 ? -8.663 6.174 16.962 1.00 97.19 129 GLY A O 1
ATOM 1025 N N . GLU A 1 130 ? -8.270 8.155 17.902 1.00 95.25 130 GLU A N 1
ATOM 1026 C CA . GLU A 1 130 ? -9.415 8.077 18.819 1.00 95.25 130 GLU A CA 1
ATOM 1027 C C . GLU A 1 130 ? -10.752 7.880 18.086 1.00 95.25 130 GLU A C 1
ATOM 1029 O O . GLU A 1 130 ? -11.566 7.066 18.506 1.00 95.25 130 GLU A O 1
ATOM 1034 N N . ARG A 1 131 ? -10.939 8.550 16.938 1.00 94.88 131 ARG A N 1
ATOM 1035 C CA . ARG A 1 131 ? -12.171 8.461 16.138 1.00 94.88 131 ARG A CA 1
ATOM 1036 C C . ARG A 1 131 ? -12.503 7.020 15.706 1.00 94.88 131 ARG A C 1
ATOM 1038 O O . ARG A 1 131 ? -13.584 6.573 16.068 1.00 94.88 131 ARG A O 1
ATOM 1045 N N . PRO A 1 132 ? -11.630 6.264 15.003 1.00 96.94 132 PRO A N 1
ATOM 1046 C CA . PRO A 1 132 ? -11.935 4.866 14.686 1.00 96.94 132 PRO A CA 1
ATOM 1047 C C . PRO A 1 132 ? -12.013 3.944 15.911 1.00 96.94 132 PRO A C 1
ATOM 1049 O O . PRO A 1 132 ? -12.819 3.022 15.913 1.00 96.94 132 PRO A O 1
ATOM 1052 N N . ARG A 1 133 ? -11.232 4.195 16.976 1.00 97.12 133 ARG A N 1
ATOM 1053 C CA . ARG A 1 133 ? -11.327 3.420 18.234 1.00 97.12 133 ARG A CA 1
ATOM 1054 C C . ARG A 1 133 ? -12.656 3.619 18.968 1.00 97.12 133 ARG A C 1
ATOM 1056 O O . ARG A 1 133 ? -13.024 2.776 19.782 1.00 97.12 133 ARG A O 1
ATOM 1063 N N . GLY A 1 134 ? -13.341 4.727 18.697 1.00 96.00 134 GLY A N 1
ATOM 1064 C CA . GLY A 1 134 ? -14.683 5.030 19.184 1.00 96.00 134 GLY A CA 1
ATOM 1065 C C . GLY A 1 134 ? -15.794 4.731 18.172 1.00 96.00 134 GLY A C 1
ATOM 1066 O O . GLY A 1 134 ? -16.954 4.960 18.494 1.00 96.00 134 GLY A O 1
ATOM 1067 N N . ASP A 1 135 ? -15.480 4.246 16.962 1.00 96.62 135 ASP A N 1
ATOM 1068 C CA . ASP A 1 135 ? -16.489 3.852 15.971 1.00 96.62 135 ASP A CA 1
ATOM 1069 C C . ASP A 1 135 ? -16.914 2.400 16.240 1.00 96.62 135 ASP A C 1
ATOM 1071 O O . ASP A 1 135 ? -16.116 1.480 16.016 1.00 96.62 135 ASP A O 1
ATOM 1075 N N . PRO A 1 136 ? -18.168 2.149 16.669 1.00 95.12 136 PRO A N 1
ATOM 1076 C CA . PRO A 1 136 ? -18.632 0.799 16.967 1.00 95.12 136 PRO A CA 1
ATOM 1077 C C . PRO A 1 136 ? -18.501 -0.156 15.779 1.00 95.12 136 PRO A C 1
ATOM 1079 O O . PRO A 1 136 ? -18.304 -1.348 15.984 1.00 95.12 136 PRO A O 1
ATOM 1082 N N . ARG A 1 137 ? -18.567 0.344 14.536 1.00 96.56 137 ARG A N 1
ATOM 1083 C CA . ARG A 1 137 ? -18.423 -0.488 13.331 1.00 96.56 137 ARG A CA 1
ATOM 1084 C C . ARG A 1 137 ? -16.994 -0.999 13.180 1.00 96.56 137 ARG A C 1
ATOM 1086 O O . ARG A 1 137 ? -16.799 -2.158 12.836 1.00 96.56 137 ARG A O 1
ATOM 1093 N N . VAL A 1 138 ? -15.999 -0.151 13.443 1.00 97.38 138 VAL A N 1
ATOM 1094 C CA . VAL A 1 138 ? -14.578 -0.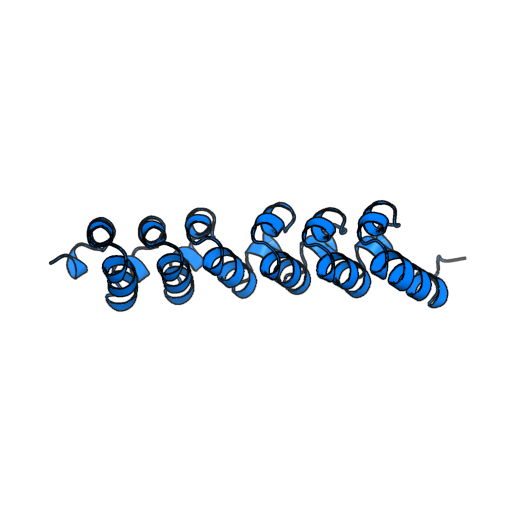523 13.361 1.00 97.38 138 VAL A CA 1
ATOM 1095 C C . VAL A 1 138 ? -14.199 -1.434 14.526 1.00 97.38 138 VAL A C 1
ATOM 1097 O O . VAL A 1 138 ? -13.525 -2.443 14.325 1.00 97.38 138 VAL A O 1
ATOM 1100 N N . VAL A 1 139 ? -14.671 -1.119 15.735 1.00 97.25 139 VAL A N 1
ATOM 1101 C CA . VAL A 1 139 ? -14.434 -1.960 16.915 1.00 97.25 139 VAL A CA 1
ATOM 1102 C C . VAL A 1 139 ? -15.075 -3.335 16.739 1.00 97.25 139 VAL A C 1
ATOM 1104 O O . VAL A 1 139 ? -14.406 -4.329 17.007 1.00 97.25 139 VAL A O 1
ATOM 1107 N N . ALA A 1 140 ? -16.301 -3.409 16.208 1.00 96.94 140 ALA A N 1
ATOM 1108 C CA . ALA A 1 140 ? -16.970 -4.676 15.911 1.00 96.94 140 ALA A CA 1
ATOM 1109 C C . ALA A 1 140 ? -16.139 -5.563 14.969 1.00 96.94 140 ALA A C 1
ATOM 1111 O O . ALA A 1 140 ? -15.901 -6.728 15.280 1.00 96.94 140 ALA A O 1
ATOM 1112 N N . LEU A 1 141 ? -15.600 -4.996 13.878 1.00 97.19 141 LEU A N 1
ATOM 1113 C CA . LEU A 1 141 ? -14.716 -5.724 12.952 1.00 97.19 141 LEU A CA 1
ATOM 1114 C C . LEU A 1 141 ? -13.490 -6.326 13.655 1.00 97.19 141 LEU A C 1
ATOM 1116 O O . LEU A 1 141 ? -13.033 -7.412 13.292 1.00 97.19 141 LEU A O 1
ATOM 1120 N N . ALA A 1 142 ? -12.939 -5.621 14.645 1.00 97.19 142 ALA A N 1
ATOM 1121 C CA . ALA A 1 142 ? -11.797 -6.099 15.412 1.00 97.19 142 ALA A CA 1
ATOM 1122 C C . ALA A 1 142 ? -12.205 -7.193 16.413 1.00 97.19 142 ALA A C 1
ATOM 1124 O O . ALA A 1 142 ? -11.499 -8.192 16.565 1.00 97.19 142 ALA A O 1
ATOM 1125 N N . THR A 1 143 ? -13.352 -7.033 17.079 1.00 97.19 143 THR A N 1
ATOM 1126 C CA . THR A 1 143 ? -13.850 -7.994 18.072 1.00 97.19 143 THR A CA 1
ATOM 1127 C C . THR A 1 143 ? -14.352 -9.292 17.466 1.00 97.19 143 THR A C 1
ATOM 1129 O O . THR A 1 143 ? -14.214 -10.333 18.105 1.00 97.19 143 THR A O 1
ATOM 1132 N N . ASP A 1 144 ? -14.848 -9.247 16.228 1.00 97.56 144 ASP A N 1
ATOM 1133 C CA . ASP A 1 144 ? -15.233 -10.435 15.461 1.00 97.56 144 ASP A CA 1
ATOM 1134 C C . ASP A 1 144 ? -14.035 -11.366 15.217 1.00 97.56 144 ASP A C 1
ATOM 1136 O O . ASP A 1 144 ? -14.190 -12.584 15.151 1.00 97.56 144 ASP A O 1
ATOM 1140 N N . GLN A 1 145 ? -12.821 -10.812 15.131 1.00 97.06 145 GLN A N 1
ATOM 1141 C CA . GLN A 1 145 ? -11.584 -11.594 15.043 1.00 97.06 145 GLN A CA 1
ATOM 1142 C C . GLN A 1 145 ? -11.027 -11.973 16.417 1.00 97.06 145 GLN A C 1
ATOM 1144 O O . GLN A 1 145 ? -10.459 -13.053 16.582 1.00 97.06 145 GLN A O 1
ATOM 1149 N N . SER A 1 146 ? -11.117 -11.069 17.396 1.00 97.25 146 SER A N 1
ATOM 1150 C CA . SER A 1 146 ? -10.598 -11.290 18.744 1.00 97.25 146 SER A CA 1
ATOM 1151 C C . SER A 1 146 ? -11.260 -10.371 19.761 1.00 97.25 146 SER A C 1
ATOM 1153 O O . SER A 1 146 ? -11.112 -9.152 19.704 1.00 97.25 146 SER A O 1
ATOM 1155 N N . SER A 1 147 ? -11.873 -10.951 20.793 1.00 95.44 147 SER A N 1
ATOM 1156 C CA . SER A 1 147 ? -12.449 -10.196 21.915 1.00 95.44 147 SER A CA 1
ATOM 1157 C C . SER A 1 147 ? -11.428 -9.313 22.646 1.00 95.44 147 SER A C 1
ATOM 1159 O O . SER A 1 147 ? -11.799 -8.301 23.240 1.00 95.44 147 SER A O 1
ATOM 1161 N N . GLN A 1 148 ? -10.130 -9.632 22.552 1.00 95.69 148 GLN A N 1
ATOM 1162 C CA . GLN A 1 148 ? -9.052 -8.801 23.096 1.00 95.69 148 GLN A CA 1
ATOM 1163 C C . GLN A 1 148 ? -8.967 -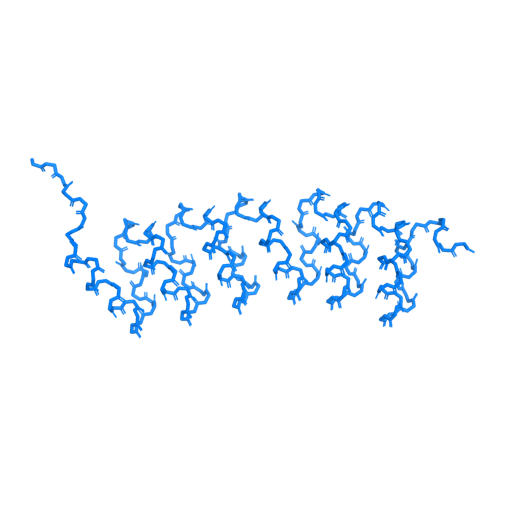7.427 22.422 1.00 95.69 148 GLN A C 1
ATOM 1165 O O . GLN A 1 148 ? -8.390 -6.511 23.003 1.00 95.69 148 GLN A O 1
ATOM 1170 N N . ALA A 1 149 ? -9.537 -7.250 21.226 1.00 95.81 149 ALA A N 1
ATOM 1171 C CA . ALA A 1 149 ? -9.566 -5.966 20.539 1.00 95.81 149 ALA A CA 1
ATOM 1172 C C . ALA A 1 149 ? -10.290 -4.875 21.342 1.00 95.81 149 ALA A C 1
ATOM 1174 O O . ALA A 1 149 ? -9.915 -3.706 21.244 1.00 95.81 149 ALA A O 1
ATOM 1175 N N . LEU A 1 150 ? -11.252 -5.251 22.202 1.00 95.38 150 LEU A N 1
ATOM 1176 C CA . LEU A 1 150 ? -11.949 -4.311 23.085 1.00 95.38 150 LEU A CA 1
ATOM 1177 C C . LEU A 1 150 ? -10.989 -3.505 23.956 1.00 95.38 150 LEU A C 1
ATOM 1179 O O . LEU A 1 150 ? -11.297 -2.364 24.272 1.00 95.38 150 LEU A O 1
ATOM 1183 N N . GLN A 1 151 ? -9.812 -4.035 24.312 1.00 96.25 151 GLN A N 1
ATOM 1184 C CA . GLN A 1 151 ? -8.837 -3.296 25.122 1.00 96.25 151 GLN A CA 1
ATOM 1185 C C . GLN A 1 151 ? -8.384 -1.982 24.459 1.00 96.25 151 GLN A C 1
ATOM 1187 O O . GLN A 1 151 ? -8.012 -1.044 25.165 1.00 96.25 151 GLN A O 1
ATOM 1192 N N . TYR A 1 152 ? -8.436 -1.921 23.122 1.00 96.12 152 TYR A N 1
ATOM 1193 C CA . TYR A 1 152 ? -8.040 -0.765 22.326 1.00 96.12 152 TYR A CA 1
ATOM 1194 C C . TYR A 1 152 ? -9.198 0.196 22.044 1.00 96.12 152 TYR A C 1
ATOM 1196 O O . TYR A 1 152 ? -8.937 1.331 21.664 1.00 96.12 152 TYR A O 1
ATOM 1204 N N . ALA A 1 153 ? -10.454 -0.205 22.239 1.00 95.50 153 ALA A N 1
ATOM 1205 C CA . ALA A 1 153 ? -11.599 0.679 22.040 1.00 95.50 153 ALA A CA 1
ATOM 1206 C C . ALA A 1 153 ? -11.634 1.815 23.082 1.00 95.50 153 ALA A C 1
ATOM 1208 O O . ALA A 1 153 ? -11.073 1.696 24.182 1.00 95.50 153 ALA A O 1
ATOM 1209 N N . THR A 1 154 ? -12.293 2.929 22.753 1.00 96.19 154 THR A N 1
ATOM 1210 C CA . THR A 1 154 ? -12.483 4.018 23.725 1.00 96.19 154 THR A CA 1
ATOM 1211 C C . THR A 1 154 ? -13.387 3.561 24.884 1.00 96.19 154 THR A C 1
ATOM 1213 O O . THR A 1 154 ? -14.151 2.603 24.730 1.00 96.19 154 THR A O 1
ATOM 1216 N N . PRO A 1 155 ? -13.299 4.178 26.082 1.00 92.94 155 PRO A N 1
ATOM 1217 C CA . PRO A 1 155 ? -14.143 3.813 27.224 1.00 92.94 155 PRO A CA 1
ATOM 1218 C C . PRO A 1 155 ? -15.639 3.748 26.898 1.00 92.94 155 PRO A C 1
ATOM 1220 O O . PRO A 1 155 ? -16.318 2.861 27.400 1.00 92.94 155 PRO A O 1
ATOM 1223 N N . GLU A 1 156 ? -16.123 4.632 26.028 1.00 90.88 156 GLU A N 1
ATOM 1224 C CA . GLU A 1 156 ? -17.533 4.747 25.650 1.00 90.88 156 GLU A CA 1
ATOM 1225 C C . GLU A 1 156 ? -18.038 3.520 24.886 1.00 90.88 156 GLU A C 1
ATOM 1227 O O . GLU A 1 156 ? -19.202 3.168 25.019 1.00 90.88 156 GLU A O 1
ATOM 1232 N N . VAL A 1 157 ? -17.174 2.863 24.103 1.00 91.31 157 VAL A N 1
ATOM 1233 C CA . VAL A 1 157 ? -17.524 1.645 23.348 1.00 91.31 157 VAL A CA 1
ATOM 1234 C C . VAL A 1 157 ? -17.323 0.377 24.190 1.00 91.31 157 VAL A C 1
ATOM 1236 O O . VAL A 1 157 ? -17.896 -0.664 23.886 1.00 91.31 157 VAL A O 1
ATOM 1239 N N . ARG A 1 158 ? -16.503 0.443 25.248 1.00 86.88 158 ARG A N 1
ATOM 1240 C CA . ARG A 1 158 ? -16.256 -0.686 26.166 1.00 86.88 158 ARG A CA 1
ATOM 1241 C C . ARG A 1 158 ? -17.332 -0.857 27.244 1.00 86.88 158 ARG A C 1
ATOM 1243 O O . ARG A 1 158 ? -17.367 -1.925 27.853 1.00 86.88 158 ARG A O 1
ATOM 1250 N N . ALA A 1 159 ? -18.087 0.203 27.534 1.00 74.88 159 ALA A N 1
ATOM 1251 C CA . ALA A 1 159 ? -19.129 0.250 28.562 1.00 74.88 159 ALA A CA 1
ATOM 1252 C C . ALA A 1 159 ? -20.412 -0.455 28.104 1.00 74.88 159 ALA A C 1
ATOM 1254 O O . ALA A 1 159 ? -21.013 -1.147 28.957 1.00 74.88 159 ALA A O 1
#

Organism: NCBI:txid1333877

Nearest PDB structures (foldseek):
  5cwb-assembly1_A  TM=1.764E-01  e=8.176E-02  synthetic construct
  8cwy-assembly1_A  TM=1.890E-01  e=4.456E-01  synthetic construct